Protein AF-A0A2G0YKD7-F1 (afdb_monomer)

Structure (mmCIF, N/CA/C/O backbone):
data_AF-A0A2G0YKD7-F1
#
_entry.id   AF-A0A2G0YKD7-F1
#
loop_
_atom_site.group_PDB
_atom_site.id
_atom_site.type_symbol
_atom_site.label_atom_id
_atom_site.label_alt_id
_atom_site.label_comp_id
_atom_site.label_asym_id
_atom_site.label_entity_id
_atom_site.label_seq_id
_atom_site.pdbx_PDB_ins_code
_atom_site.Cartn_x
_atom_site.Cartn_y
_atom_site.Cartn_z
_atom_site.occupancy
_atom_site.B_iso_or_equiv
_atom_site.auth_seq_id
_atom_site.auth_comp_id
_atom_site.auth_asym_id
_atom_site.auth_atom_id
_atom_site.pdbx_PDB_model_num
ATOM 1 N N . MET A 1 1 ? 24.379 0.744 5.175 1.00 59.12 1 MET A N 1
ATOM 2 C CA . MET A 1 1 ? 23.463 0.940 4.032 1.00 59.12 1 MET A CA 1
ATOM 3 C C . MET A 1 1 ? 22.254 1.692 4.568 1.00 59.12 1 MET A C 1
ATOM 5 O O . MET A 1 1 ? 21.784 1.315 5.634 1.00 59.12 1 MET A O 1
ATOM 9 N N . ASP A 1 2 ? 21.825 2.780 3.928 1.00 84.88 2 ASP A N 1
ATOM 10 C CA . ASP A 1 2 ? 20.628 3.532 4.352 1.00 84.88 2 ASP A CA 1
ATOM 11 C C . ASP A 1 2 ? 19.370 2.649 4.177 1.00 84.88 2 ASP A C 1
ATOM 13 O O . ASP A 1 2 ? 19.286 1.874 3.220 1.00 84.88 2 ASP A O 1
ATOM 17 N N . ALA A 1 3 ? 18.390 2.753 5.079 1.00 81.25 3 ALA A N 1
ATOM 18 C CA . ALA A 1 3 ? 17.128 2.014 5.016 1.00 81.25 3 ALA A CA 1
ATOM 19 C C . ALA A 1 3 ? 16.380 2.250 3.690 1.00 81.25 3 ALA A C 1
ATOM 21 O O . ALA A 1 3 ? 15.740 1.335 3.165 1.00 81.25 3 ALA A O 1
ATOM 22 N N . ARG A 1 4 ? 16.504 3.452 3.108 1.00 83.25 4 ARG A N 1
ATOM 23 C CA . ARG A 1 4 ? 15.968 3.753 1.768 1.00 83.25 4 ARG A CA 1
ATOM 24 C C . ARG A 1 4 ? 16.679 2.954 0.676 1.00 83.25 4 ARG A C 1
ATOM 26 O O . ARG A 1 4 ? 16.019 2.310 -0.131 1.00 83.25 4 ARG A O 1
ATOM 33 N N . GLN A 1 5 ? 18.011 2.910 0.706 1.00 86.25 5 GLN A N 1
ATOM 34 C CA . GLN A 1 5 ? 18.808 2.151 -0.265 1.00 86.25 5 GLN A CA 1
ATOM 35 C C . GLN A 1 5 ? 18.540 0.645 -0.185 1.00 86.25 5 GLN A C 1
ATOM 37 O O . GLN A 1 5 ? 18.471 -0.026 -1.215 1.00 86.25 5 GLN A O 1
ATOM 42 N N . GLN A 1 6 ? 18.377 0.103 1.026 1.00 88.69 6 GLN A N 1
ATOM 43 C CA . GLN A 1 6 ? 18.023 -1.303 1.213 1.00 88.69 6 GLN A CA 1
ATOM 44 C C . GLN A 1 6 ? 16.644 -1.604 0.620 1.00 88.69 6 GLN A C 1
ATOM 46 O O . GLN A 1 6 ? 16.487 -2.583 -0.107 1.00 88.69 6 GLN A O 1
ATOM 51 N N . ARG A 1 7 ? 15.658 -0.736 0.864 1.00 90.69 7 ARG A N 1
ATOM 52 C CA . ARG A 1 7 ? 14.311 -0.896 0.310 1.00 90.69 7 ARG A CA 1
ATOM 53 C C . ARG A 1 7 ? 14.295 -0.816 -1.214 1.00 90.69 7 ARG A C 1
ATOM 55 O O . ARG A 1 7 ? 13.651 -1.642 -1.857 1.00 90.69 7 ARG A O 1
ATOM 62 N N . ASP A 1 8 ? 15.051 0.109 -1.797 1.00 90.88 8 ASP A N 1
ATOM 63 C CA . ASP A 1 8 ? 15.207 0.199 -3.250 1.00 90.88 8 ASP A CA 1
ATOM 64 C C . ASP A 1 8 ? 15.839 -1.069 -3.837 1.00 90.88 8 ASP A C 1
ATOM 66 O O . ASP A 1 8 ? 15.422 -1.531 -4.903 1.00 90.88 8 ASP A O 1
ATOM 70 N N . ALA A 1 9 ? 16.815 -1.666 -3.145 1.00 91.94 9 ALA A N 1
ATOM 71 C CA . ALA A 1 9 ? 17.404 -2.942 -3.545 1.00 91.94 9 ALA A CA 1
ATOM 72 C C . ALA A 1 9 ? 16.377 -4.085 -3.494 1.00 91.94 9 ALA A C 1
ATOM 74 O O . ALA A 1 9 ? 16.248 -4.829 -4.467 1.00 91.94 9 ALA A O 1
ATOM 75 N N . VAL A 1 10 ? 15.576 -4.171 -2.427 1.00 93.19 10 VAL A N 1
ATOM 76 C CA . VAL A 1 10 ? 14.509 -5.178 -2.302 1.00 93.19 10 VAL A CA 1
ATOM 77 C C . VAL A 1 10 ? 13.464 -5.017 -3.406 1.00 93.19 10 VAL A C 1
ATOM 79 O O . VAL A 1 10 ? 13.096 -5.999 -4.048 1.00 93.19 10 VAL A O 1
ATOM 82 N N . TRP A 1 11 ? 13.051 -3.787 -3.724 1.00 94.25 11 TRP A N 1
ATOM 83 C CA . TRP A 1 11 ? 12.146 -3.525 -4.847 1.00 94.25 11 TRP A CA 1
ATOM 84 C C . TRP A 1 11 ? 12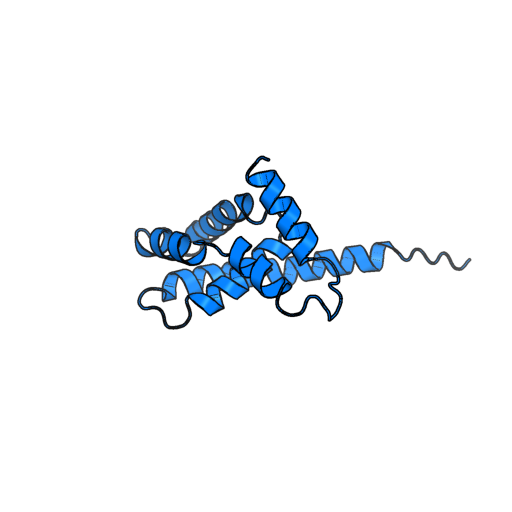.740 -3.859 -6.216 1.00 94.25 11 TRP A C 1
ATOM 86 O O . TRP A 1 11 ? 11.994 -4.184 -7.145 1.00 94.25 11 TRP A O 1
ATOM 96 N N . LYS A 1 12 ? 14.060 -3.737 -6.388 1.00 91.38 12 LYS A N 1
ATOM 97 C CA . LYS A 1 12 ? 14.740 -4.193 -7.607 1.00 91.38 12 LYS A CA 1
ATOM 98 C C . LYS A 1 12 ? 14.683 -5.714 -7.703 1.00 91.38 12 L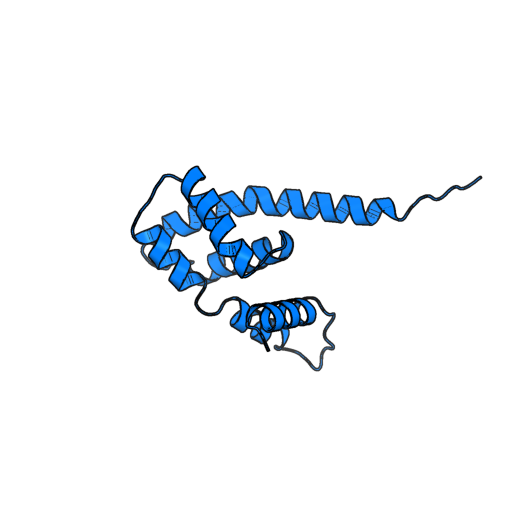YS A C 1
ATOM 100 O O . LYS A 1 12 ? 14.256 -6.212 -8.737 1.00 91.38 12 LYS A O 1
ATOM 105 N N . TRP A 1 13 ? 15.017 -6.434 -6.634 1.00 91.31 13 TRP A N 1
ATOM 106 C CA . TRP A 1 13 ? 14.971 -7.900 -6.615 1.00 91.31 13 TRP A CA 1
ATOM 107 C C . TRP A 1 13 ? 13.556 -8.456 -6.765 1.00 91.31 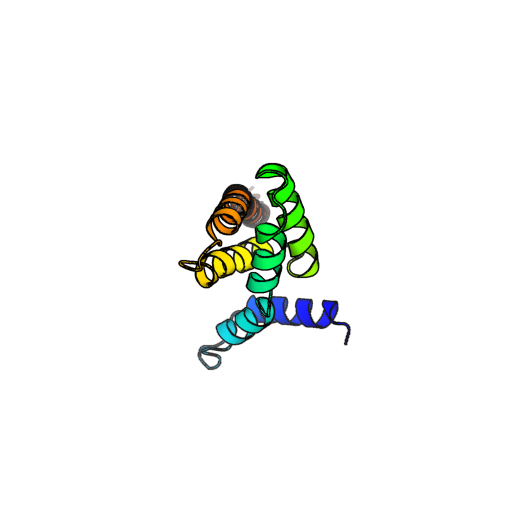13 TRP A C 1
ATOM 109 O O . TRP A 1 13 ? 13.357 -9.416 -7.498 1.00 91.31 13 TRP A O 1
ATOM 119 N N . TYR A 1 14 ? 12.558 -7.827 -6.142 1.00 90.62 14 TYR A N 1
ATOM 120 C CA . TYR A 1 14 ? 11.159 -8.246 -6.254 1.00 90.62 14 TYR A CA 1
ATOM 121 C C . TYR A 1 14 ? 10.653 -8.211 -7.707 1.00 90.62 14 TYR A C 1
ATOM 123 O O . TYR A 1 14 ? 9.871 -9.070 -8.115 1.00 90.62 14 TYR A O 1
ATOM 131 N N . ARG A 1 15 ? 11.119 -7.225 -8.488 1.00 86.00 15 ARG A N 1
ATOM 132 C CA . ARG A 1 15 ? 10.751 -7.031 -9.899 1.00 86.00 15 ARG A CA 1
ATOM 133 C C . ARG A 1 15 ? 11.566 -7.867 -10.882 1.00 86.00 15 ARG A C 1
ATOM 135 O O . ARG A 1 15 ? 11.198 -7.902 -12.050 1.00 86.00 15 ARG A O 1
ATOM 142 N N . GLN A 1 16 ? 12.670 -8.474 -10.453 1.00 85.62 16 GLN A N 1
ATOM 143 C CA . GLN A 1 16 ? 13.462 -9.323 -11.335 1.00 85.62 16 GLN A CA 1
ATOM 144 C C . GLN A 1 16 ? 12.689 -10.600 -11.675 1.00 85.62 16 GLN A C 1
ATOM 146 O O . GLN A 1 16 ? 11.939 -11.139 -10.850 1.00 85.62 16 GLN A O 1
ATOM 151 N N . ASP A 1 17 ? 12.905 -11.091 -12.894 1.00 78.12 17 ASP A N 1
ATOM 152 C CA . ASP A 1 17 ? 12.570 -12.468 -13.224 1.00 78.12 17 ASP A CA 1
ATOM 153 C C . ASP A 1 17 ? 13.507 -13.372 -12.431 1.00 78.12 17 ASP A C 1
ATOM 155 O O . ASP A 1 17 ? 14.728 -13.360 -12.598 1.00 78.12 17 ASP A O 1
ATOM 159 N N . LEU A 1 18 ? 12.915 -14.081 -11.475 1.00 72.94 18 LEU A N 1
ATOM 160 C CA . LEU A 1 18 ? 13.622 -15.006 -10.611 1.00 72.94 18 LEU A CA 1
ATOM 161 C C . LEU A 1 18 ? 13.583 -16.391 -11.267 1.00 72.94 18 LEU A C 1
ATOM 163 O O . LEU A 1 18 ? 12.520 -16.790 -11.747 1.00 72.94 18 LEU A O 1
ATOM 167 N N . PRO A 1 19 ? 14.706 -17.129 -11.288 1.00 77.00 19 PRO A N 1
ATOM 168 C CA . PRO A 1 19 ? 14.711 -18.509 -11.760 1.00 77.00 19 PRO A CA 1
ATOM 169 C C . PRO A 1 19 ? 13.830 -19.385 -10.859 1.00 77.00 19 PRO A C 1
ATOM 171 O O . PRO A 1 19 ? 13.645 -19.070 -9.683 1.00 77.00 19 PRO A O 1
ATOM 174 N N . GLU A 1 20 ? 13.345 -20.518 -11.373 1.00 70.88 20 GLU A N 1
ATOM 175 C CA . GLU A 1 20 ? 12.534 -21.475 -10.596 1.00 70.88 20 GLU A CA 1
ATOM 176 C C . GLU A 1 20 ? 13.244 -21.953 -9.321 1.00 70.88 20 GLU A C 1
ATOM 178 O O . GLU A 1 20 ? 12.611 -22.158 -8.293 1.00 70.88 20 GLU A O 1
ATOM 183 N N . SER A 1 21 ? 14.580 -22.013 -9.327 1.00 73.50 21 SER A N 1
ATOM 184 C CA . SER A 1 21 ? 15.396 -22.331 -8.145 1.00 73.50 21 SER A CA 1
ATOM 185 C C . SER A 1 21 ? 15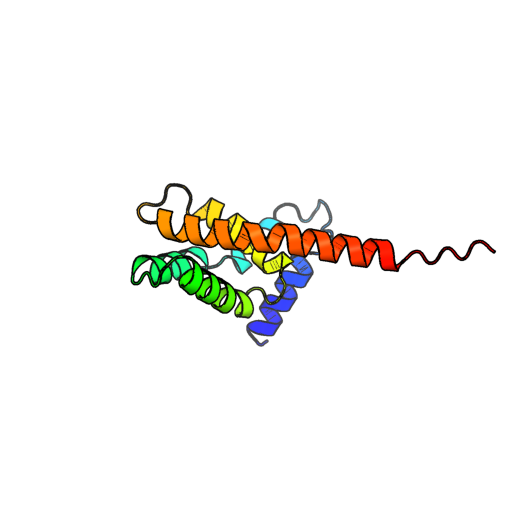.274 -21.319 -6.994 1.00 73.50 21 SER A C 1
ATOM 187 O O . SER A 1 21 ? 15.854 -21.526 -5.932 1.00 73.50 21 SER A O 1
ATOM 189 N N . ALA A 1 22 ? 14.597 -20.191 -7.214 1.00 75.38 22 ALA A N 1
ATOM 190 C CA . ALA A 1 22 ? 14.293 -19.167 -6.222 1.00 75.38 22 ALA A CA 1
ATOM 191 C C . ALA A 1 22 ? 12.792 -19.139 -5.869 1.00 75.38 22 ALA A C 1
ATOM 193 O O . ALA A 1 22 ? 12.255 -18.086 -5.507 1.00 75.38 22 ALA A O 1
ATOM 194 N N . GLU A 1 23 ? 12.114 -20.285 -5.979 1.00 74.50 23 GLU A N 1
ATOM 195 C CA . GLU A 1 23 ? 10.752 -20.482 -5.485 1.00 74.50 23 GLU A CA 1
ATOM 196 C C . GLU A 1 23 ? 10.623 -19.979 -4.033 1.00 74.50 23 GLU A C 1
ATOM 198 O O . GLU A 1 23 ? 11.522 -20.140 -3.210 1.00 74.50 23 GLU A O 1
ATOM 203 N N . GLY A 1 24 ? 9.543 -19.259 -3.725 1.00 83.19 24 GLY A N 1
ATOM 204 C CA . GLY A 1 24 ? 9.333 -18.639 -2.409 1.00 83.19 24 GLY A CA 1
ATOM 205 C C . GLY A 1 24 ? 10.067 -17.310 -2.167 1.00 83.19 24 GLY A C 1
ATOM 206 O O . GLY A 1 24 ? 9.539 -16.458 -1.449 1.00 83.19 24 GLY A O 1
ATOM 207 N N . ARG A 1 25 ? 11.192 -17.030 -2.843 1.00 88.88 25 ARG A N 1
ATOM 208 C CA . ARG A 1 25 ? 11.986 -15.798 -2.632 1.00 88.88 25 ARG A CA 1
ATOM 209 C C . ARG A 1 25 ? 11.193 -14.516 -2.886 1.00 88.88 25 ARG A C 1
ATOM 211 O O . ARG A 1 25 ? 11.361 -13.523 -2.183 1.00 88.88 25 ARG A O 1
ATOM 218 N N . ARG A 1 26 ? 10.300 -14.515 -3.882 1.00 89.06 26 ARG A N 1
ATOM 219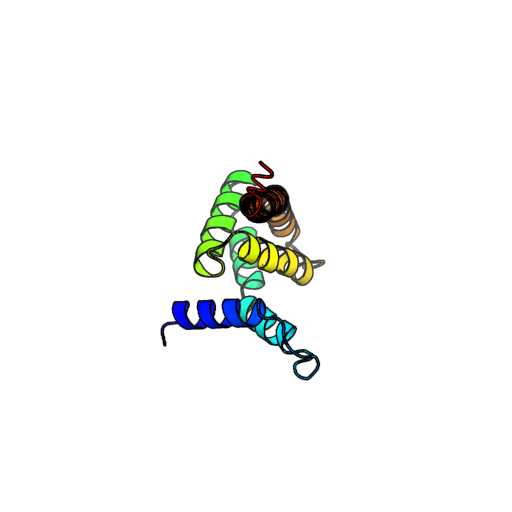 C CA . ARG A 1 26 ? 9.421 -13.361 -4.148 1.00 89.06 26 ARG A CA 1
ATOM 220 C C . ARG A 1 26 ? 8.477 -13.083 -2.972 1.00 89.06 26 ARG A C 1
ATOM 222 O O . ARG A 1 26 ? 8.230 -11.918 -2.671 1.00 89.06 26 ARG A O 1
ATOM 229 N N . GLY A 1 27 ? 7.990 -14.134 -2.312 1.00 91.19 27 GLY A N 1
ATOM 230 C CA . GLY A 1 27 ? 7.167 -14.031 -1.107 1.00 91.19 27 GLY A CA 1
ATOM 231 C C . GLY A 1 27 ? 7.954 -13.477 0.078 1.00 91.19 27 GLY A C 1
ATOM 232 O O . GLY A 1 27 ? 7.477 -12.572 0.748 1.00 91.19 27 GLY A O 1
ATOM 233 N N . GLU A 1 28 ? 9.194 -13.922 0.285 1.00 93.44 28 GLU A N 1
ATOM 234 C CA . GLU A 1 28 ? 10.067 -13.389 1.344 1.00 93.44 28 GLU A CA 1
ATOM 235 C C . GLU A 1 28 ? 10.360 -11.894 1.166 1.00 93.44 28 GLU A C 1
ATOM 237 O O . GLU A 1 28 ? 10.259 -11.115 2.115 1.00 93.44 28 GLU A O 1
ATOM 242 N N . LEU A 1 29 ? 10.678 -11.476 -0.065 1.00 94.31 29 LEU A N 1
ATOM 243 C CA . LEU A 1 29 ? 10.899 -10.065 -0.391 1.00 94.31 29 LEU A CA 1
ATOM 244 C C . LEU A 1 29 ? 9.629 -9.241 -0.161 1.00 94.31 29 LEU A C 1
ATOM 246 O O . LEU A 1 29 ? 9.707 -8.130 0.358 1.00 94.31 29 LEU A O 1
ATOM 250 N N . LEU A 1 30 ? 8.463 -9.786 -0.519 1.00 93.44 30 LEU A N 1
ATOM 251 C CA . LEU A 1 30 ? 7.178 -9.137 -0.280 1.00 93.44 30 LEU A CA 1
ATOM 252 C C . LEU A 1 30 ? 6.870 -9.014 1.214 1.00 93.44 30 LEU A C 1
ATOM 254 O O . LEU A 1 30 ? 6.506 -7.931 1.656 1.00 93.44 30 LEU A O 1
ATOM 258 N N . ASN A 1 31 ? 7.089 -10.070 1.997 1.00 94.56 31 ASN A N 1
ATOM 259 C CA . ASN A 1 31 ? 6.913 -10.052 3.450 1.00 94.56 31 ASN A CA 1
ATOM 260 C C . ASN A 1 31 ? 7.815 -9.000 4.104 1.00 94.56 31 ASN A C 1
ATOM 262 O O . ASN A 1 31 ? 7.373 -8.257 4.979 1.00 94.56 31 ASN A O 1
ATOM 266 N N . TRP A 1 32 ? 9.063 -8.883 3.642 1.00 95.12 32 TRP A N 1
ATOM 267 C CA . TRP A 1 32 ? 9.975 -7.840 4.106 1.00 95.12 32 TRP A CA 1
ATOM 268 C C . TRP A 1 32 ? 9.460 -6.434 3.761 1.00 95.12 32 TRP A C 1
ATOM 270 O O . TRP A 1 32 ? 9.488 -5.538 4.602 1.00 95.12 32 TRP A O 1
ATOM 280 N N . LEU A 1 33 ? 8.942 -6.235 2.543 1.00 94.88 33 LEU A N 1
ATOM 281 C CA . LEU A 1 33 ? 8.348 -4.960 2.120 1.00 94.88 33 LEU A CA 1
ATOM 282 C C . LEU A 1 33 ? 7.068 -4.614 2.895 1.00 94.88 33 LEU A C 1
ATOM 284 O O . LEU A 1 33 ? 6.804 -3.437 3.134 1.00 94.88 33 LEU A O 1
ATOM 288 N N . MET A 1 34 ? 6.295 -5.624 3.289 1.00 95.00 34 MET A N 1
ATOM 289 C CA . MET A 1 34 ? 5.054 -5.493 4.055 1.00 95.00 34 MET A CA 1
ATOM 290 C C . MET A 1 34 ? 5.283 -5.332 5.561 1.00 95.00 34 MET A C 1
ATOM 292 O O . MET A 1 34 ? 4.338 -5.026 6.286 1.00 95.00 34 MET A O 1
ATOM 296 N N . GLN A 1 35 ? 6.516 -5.494 6.054 1.00 94.12 35 GLN A N 1
ATOM 297 C CA . GLN A 1 35 ? 6.796 -5.598 7.485 1.00 94.12 35 GLN A CA 1
ATOM 298 C C . GLN A 1 35 ? 6.231 -4.412 8.2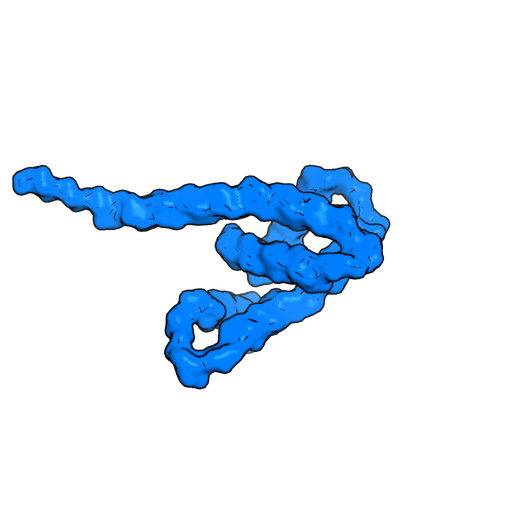99 1.00 94.12 35 GLN A C 1
ATOM 300 O O . GLN A 1 35 ? 6.686 -3.258 8.228 1.00 94.12 35 GLN A O 1
ATOM 305 N N . GLY A 1 36 ? 5.210 -4.722 9.105 1.00 92.69 36 GLY A N 1
ATOM 306 C CA . GLY A 1 36 ? 4.486 -3.782 9.963 1.00 92.69 36 GLY A CA 1
ATOM 307 C C . GLY A 1 36 ? 3.681 -2.714 9.215 1.00 92.69 36 GLY A C 1
ATOM 308 O O . GLY A 1 36 ? 3.238 -1.754 9.841 1.00 92.69 36 GLY A O 1
ATOM 309 N N . LE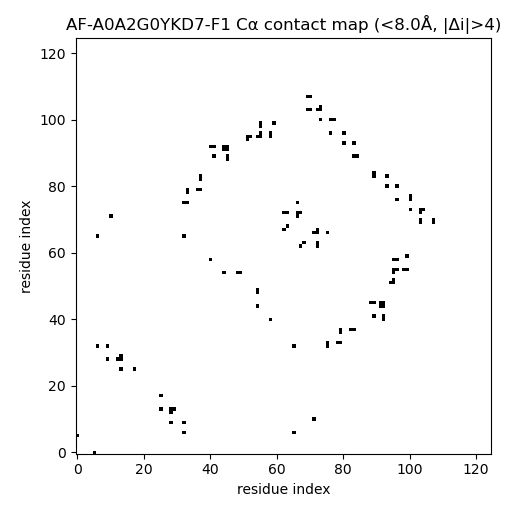U A 1 37 ? 3.522 -2.811 7.891 1.00 95.12 37 LEU A N 1
ATOM 310 C CA . LEU A 1 37 ? 2.741 -1.849 7.114 1.00 95.12 37 LEU A CA 1
ATOM 311 C C . LEU A 1 37 ? 1.268 -1.905 7.516 1.00 95.12 37 LEU A C 1
ATOM 313 O O . LEU A 1 37 ? 0.711 -0.877 7.892 1.00 95.12 37 LEU A O 1
ATOM 317 N N . SER A 1 38 ? 0.662 -3.091 7.474 1.00 94.81 38 SER A N 1
ATOM 318 C CA . SER A 1 38 ? -0.759 -3.276 7.785 1.00 94.81 38 SER A CA 1
ATOM 319 C C . SER A 1 38 ? -1.096 -2.829 9.205 1.00 94.81 38 SER A C 1
ATOM 321 O O . SER A 1 38 ? -2.043 -2.067 9.382 1.00 94.81 38 SER A O 1
ATOM 323 N N . ASP A 1 39 ? -0.261 -3.167 10.191 1.00 94.69 39 ASP A N 1
ATOM 324 C CA . ASP A 1 39 ? -0.438 -2.722 11.579 1.00 94.69 39 ASP A CA 1
ATOM 325 C C . ASP A 1 39 ? -0.381 -1.196 11.711 1.00 94.69 39 ASP A C 1
ATOM 327 O O . ASP A 1 39 ? -1.256 -0.586 12.327 1.00 94.69 39 ASP A O 1
ATOM 331 N N . ARG A 1 40 ? 0.615 -0.546 11.088 1.00 94.50 40 ARG A N 1
ATOM 332 C CA . ARG A 1 40 ? 0.726 0.924 11.102 1.00 94.50 40 ARG A CA 1
ATOM 333 C C . ARG A 1 40 ? -0.502 1.586 10.482 1.00 94.50 40 ARG A C 1
ATOM 335 O O . ARG A 1 40 ? -0.965 2.607 10.992 1.00 94.50 40 ARG A O 1
ATOM 342 N N . LEU A 1 41 ? -1.025 1.021 9.395 1.00 94.94 41 LEU A N 1
ATOM 343 C CA . LEU A 1 41 ? -2.221 1.529 8.729 1.00 94.94 41 LEU A CA 1
ATOM 344 C C . LEU A 1 41 ? -3.478 1.316 9.583 1.00 94.94 41 LEU A C 1
ATOM 346 O O . LEU A 1 41 ? -4.272 2.246 9.720 1.00 94.94 41 LEU A O 1
ATOM 350 N N . LEU A 1 42 ? -3.637 0.144 10.202 1.00 93.88 42 LEU A N 1
ATOM 351 C CA . LEU A 1 42 ? -4.748 -0.148 11.112 1.00 93.88 42 LEU A CA 1
ATOM 352 C C . LEU A 1 42 ? -4.755 0.807 12.307 1.00 93.88 42 LEU A C 1
ATOM 354 O O . LEU A 1 42 ? -5.791 1.390 12.614 1.00 93.88 42 LEU A O 1
ATOM 358 N N . VAL A 1 43 ? -3.597 1.042 12.930 1.00 93.25 43 VAL A N 1
ATOM 359 C CA . VAL A 1 43 ? -3.474 2.003 14.036 1.00 93.25 43 VAL A CA 1
ATOM 360 C C . VAL A 1 43 ? -3.828 3.415 13.566 1.00 93.25 43 VAL A C 1
ATOM 362 O O . VAL A 1 43 ? -4.669 4.075 14.176 1.00 93.25 43 VAL A O 1
ATOM 365 N N . ARG A 1 44 ? -3.239 3.880 12.455 1.00 92.81 44 ARG A N 1
ATOM 366 C CA . ARG A 1 44 ? -3.446 5.251 11.966 1.00 92.81 44 ARG A CA 1
ATOM 367 C C . ARG A 1 44 ? -4.901 5.532 11.593 1.00 92.81 44 ARG A C 1
ATOM 369 O O . ARG A 1 44 ? -5.404 6.606 11.926 1.00 92.81 44 ARG A O 1
ATOM 376 N N . PHE A 1 45 ? -5.550 4.616 10.879 1.00 92.44 45 PHE A N 1
ATOM 377 C CA . PHE A 1 45 ? -6.904 4.820 10.353 1.00 92.44 45 PHE A CA 1
ATOM 378 C C . PHE A 1 45 ? -8.007 4.280 11.273 1.00 92.44 45 PHE A C 1
ATOM 380 O O . PHE A 1 45 ? -9.178 4.589 11.056 1.00 92.44 45 PHE A O 1
ATOM 387 N N . GLY A 1 46 ? -7.648 3.538 12.324 1.00 85.69 46 GLY A N 1
ATOM 388 C CA . GLY A 1 46 ? -8.552 3.164 13.411 1.00 85.69 46 GLY A CA 1
ATOM 389 C C . GLY A 1 46 ? -8.732 4.260 14.469 1.00 85.69 46 GLY A C 1
ATOM 390 O O . GLY A 1 46 ? -9.795 4.348 15.071 1.00 85.69 46 GLY A O 1
ATOM 391 N N . GLN A 1 47 ? -7.726 5.118 14.689 1.00 80.75 47 GLN A N 1
ATOM 392 C CA . GLN A 1 47 ? -7.757 6.138 15.752 1.00 80.75 47 GLN A CA 1
ATOM 393 C C . GLN A 1 47 ? -8.449 7.448 15.361 1.00 80.75 47 GLN A C 1
ATOM 395 O O . GLN A 1 47 ? -9.112 8.063 16.194 1.00 80.75 47 GLN A O 1
ATOM 400 N N . GLN A 1 48 ? -8.276 7.911 14.121 1.00 79.25 48 GLN A N 1
ATOM 401 C CA . GLN A 1 48 ? -8.814 9.198 13.683 1.00 79.25 48 GLN A CA 1
ATOM 402 C C . GLN A 1 48 ? -9.190 9.153 12.205 1.00 79.25 48 GLN A C 1
ATOM 404 O O . GLN A 1 48 ? -8.329 8.974 11.340 1.00 79.25 48 GLN A O 1
ATOM 409 N N . GLN A 1 49 ? -10.479 9.359 11.943 1.00 88.50 49 GLN A N 1
ATOM 410 C CA . GLN A 1 49 ? -11.061 9.403 10.608 1.00 88.50 49 GLN A CA 1
ATOM 411 C C . GLN A 1 49 ? -11.310 10.864 10.231 1.00 88.50 49 GLN A C 1
ATOM 413 O O . GLN A 1 49 ? -12.072 11.565 10.896 1.00 88.50 49 GLN A O 1
ATOM 418 N N . LEU A 1 50 ? -10.645 11.328 9.178 1.00 87.00 50 LEU A N 1
ATOM 419 C CA . LEU A 1 50 ? -10.781 12.686 8.638 1.00 87.00 50 LEU A CA 1
ATOM 420 C C . LEU A 1 50 ? -11.752 12.730 7.444 1.00 87.00 50 LEU A C 1
ATOM 422 O O . LEU A 1 50 ? -12.031 13.790 6.885 1.00 87.00 50 LEU A O 1
ATOM 426 N N . GLY A 1 51 ? -12.285 11.567 7.063 1.00 91.69 51 GLY A N 1
ATOM 427 C CA . GLY A 1 51 ? -13.130 11.362 5.895 1.00 91.69 51 GLY A CA 1
ATOM 428 C C . GLY A 1 51 ? -12.351 10.719 4.750 1.00 91.69 51 GLY A C 1
ATOM 429 O O . GLY A 1 51 ? -11.149 10.935 4.590 1.00 91.69 51 GLY A O 1
ATOM 430 N N . LEU A 1 52 ? -13.057 9.937 3.928 1.00 92.25 52 LEU A N 1
ATOM 431 C CA . LEU A 1 52 ? -12.446 9.019 2.960 1.00 92.25 52 LEU A CA 1
ATOM 432 C C . LEU A 1 52 ? -11.412 9.671 2.035 1.00 92.25 52 LEU A C 1
ATOM 434 O O . LEU A 1 52 ? -10.374 9.073 1.780 1.00 92.25 52 LEU A O 1
ATOM 438 N N . GLU A 1 53 ? -11.668 10.879 1.529 1.00 94.75 53 GLU A N 1
ATOM 439 C CA . GLU A 1 53 ? -10.752 11.528 0.585 1.00 94.75 53 GLU A CA 1
ATOM 440 C C . GLU A 1 53 ? -9.493 12.083 1.266 1.00 94.75 53 GLU A C 1
ATOM 442 O O . GLU A 1 53 ? -8.388 11.930 0.745 1.00 94.75 53 GLU A O 1
ATOM 447 N N . GLN A 1 54 ? -9.635 12.678 2.452 1.00 95.19 54 GLN A N 1
ATOM 448 C CA . GLN A 1 54 ? -8.496 13.196 3.218 1.00 95.19 54 GLN A CA 1
ATOM 449 C C . GLN A 1 54 ? -7.617 12.047 3.717 1.00 95.19 54 GLN A C 1
ATOM 451 O O . GLN A 1 54 ? -6.394 12.086 3.578 1.00 95.19 54 GLN A O 1
ATOM 456 N N . ASP A 1 55 ? -8.243 10.983 4.218 1.00 96.50 55 ASP A N 1
ATOM 457 C CA . ASP A 1 55 ? -7.535 9.792 4.674 1.00 96.50 55 ASP A CA 1
ATOM 458 C C . ASP A 1 55 ? -6.902 9.010 3.513 1.00 96.50 55 ASP A C 1
ATOM 460 O O . ASP A 1 55 ? -5.822 8.446 3.680 1.00 96.50 55 ASP A O 1
ATOM 464 N N . ARG A 1 56 ? -7.489 9.035 2.308 1.00 96.12 56 ARG A N 1
ATOM 465 C CA . ARG A 1 56 ? -6.858 8.492 1.091 1.00 96.12 56 ARG A CA 1
ATOM 466 C C . ARG A 1 56 ? -5.579 9.241 0.732 1.00 96.12 56 ARG A C 1
ATOM 468 O O . ARG A 1 56 ? -4.572 8.612 0.408 1.00 96.12 56 ARG A O 1
ATOM 475 N N . LEU A 1 57 ? -5.593 10.572 0.793 1.00 95.25 57 LEU A N 1
ATOM 476 C CA . LEU A 1 57 ? -4.390 11.375 0.556 1.00 95.25 57 LEU A CA 1
ATOM 477 C C . LEU A 1 57 ? -3.314 11.085 1.611 1.00 95.25 57 LEU A C 1
ATOM 479 O O . LEU A 1 57 ? -2.159 10.861 1.250 1.00 95.25 57 LEU A O 1
ATOM 483 N N . ALA A 1 58 ? -3.705 10.977 2.885 1.00 94.94 58 ALA A N 1
ATOM 484 C CA . ALA A 1 58 ? -2.795 10.586 3.959 1.00 94.94 58 ALA A CA 1
ATOM 485 C C . ALA A 1 58 ? -2.212 9.176 3.745 1.00 94.94 58 ALA A C 1
ATOM 487 O O . ALA A 1 58 ? -1.008 8.981 3.905 1.00 94.94 58 ALA A O 1
ATOM 488 N N . LEU A 1 59 ? -3.034 8.206 3.320 1.00 96.19 59 LEU A N 1
ATOM 489 C CA . LEU A 1 59 ? -2.590 6.853 2.969 1.00 96.19 59 LEU A CA 1
ATOM 490 C C . LEU A 1 59 ? -1.526 6.906 1.870 1.00 96.19 59 LEU A C 1
ATOM 492 O O . LEU A 1 59 ? -0.460 6.305 2.007 1.00 96.19 59 LEU A O 1
ATOM 496 N N . LYS A 1 60 ? -1.797 7.650 0.793 1.00 95.06 60 LYS A N 1
ATOM 497 C CA . LYS A 1 60 ? -0.861 7.817 -0.320 1.00 95.06 60 LYS A CA 1
ATOM 498 C C . LYS A 1 60 ? 0.471 8.405 0.144 1.00 95.06 60 LYS A C 1
ATOM 500 O O . LYS A 1 60 ? 1.524 7.924 -0.272 1.00 95.06 60 LYS A O 1
ATOM 505 N N . ASP A 1 61 ? 0.445 9.419 1.002 1.00 94.06 61 ASP A N 1
ATOM 506 C CA . ASP A 1 61 ? 1.666 10.044 1.514 1.00 94.06 61 ASP A CA 1
ATOM 507 C C . ASP A 1 61 ? 2.473 9.100 2.412 1.00 94.06 61 ASP A C 1
ATOM 509 O O . ASP A 1 61 ? 3.687 8.996 2.239 1.00 94.06 61 ASP A O 1
ATOM 513 N N . MET A 1 62 ? 1.813 8.319 3.273 1.00 94.00 62 MET A N 1
ATOM 514 C CA . MET A 1 62 ? 2.473 7.283 4.082 1.00 94.00 62 MET A CA 1
ATOM 515 C C . MET A 1 62 ? 3.121 6.185 3.229 1.00 94.00 62 MET A C 1
ATOM 517 O O . MET A 1 62 ? 4.158 5.629 3.601 1.00 94.00 62 MET A O 1
ATOM 521 N N . LEU A 1 63 ? 2.527 5.858 2.077 1.00 94.25 63 LEU A N 1
ATOM 522 C CA . LEU A 1 63 ? 3.081 4.858 1.167 1.00 94.25 63 LEU A CA 1
ATOM 523 C C . LEU A 1 63 ? 4.316 5.357 0.423 1.00 94.25 63 LEU A C 1
ATOM 525 O O . LEU A 1 63 ? 5.192 4.542 0.157 1.00 94.25 63 LEU A O 1
ATOM 529 N N . LYS A 1 64 ? 4.436 6.654 0.104 1.00 90.81 64 LYS A N 1
ATOM 530 C CA . LYS A 1 64 ? 5.550 7.188 -0.711 1.00 90.81 64 LYS A CA 1
ATOM 531 C C . LYS A 1 64 ? 6.933 6.864 -0.145 1.00 90.81 64 LYS A C 1
ATOM 533 O O . LYS A 1 64 ? 7.865 6.650 -0.916 1.00 90.81 64 LYS A O 1
ATOM 538 N N . GLU A 1 65 ? 7.073 6.796 1.176 1.00 85.00 65 GLU A N 1
ATOM 539 C CA . GLU A 1 65 ? 8.348 6.462 1.826 1.00 85.00 65 GLU A CA 1
ATOM 540 C C . GLU A 1 65 ? 8.764 4.994 1.631 1.00 85.00 65 GLU A C 1
ATOM 542 O O . GLU A 1 65 ? 9.956 4.666 1.618 1.00 85.00 65 GLU A O 1
ATOM 547 N N . GLN A 1 66 ? 7.785 4.096 1.495 1.00 88.88 66 GLN A N 1
ATOM 548 C CA . GLN A 1 66 ? 8.001 2.656 1.325 1.00 88.88 66 GLN A CA 1
ATOM 549 C C . GLN A 1 66 ? 7.896 2.215 -0.143 1.00 88.88 66 GLN A C 1
ATOM 551 O O . GLN A 1 66 ? 8.562 1.274 -0.568 1.00 88.88 66 GLN A O 1
ATOM 556 N N . ALA A 1 67 ? 7.085 2.908 -0.926 1.00 92.62 67 ALA A N 1
ATOM 557 C CA . ALA A 1 67 ? 6.753 2.624 -2.309 1.00 92.62 67 ALA A CA 1
ATOM 558 C C . ALA A 1 67 ? 6.645 3.953 -3.079 1.00 92.62 67 ALA A C 1
ATOM 560 O O . ALA A 1 67 ? 5.549 4.495 -3.247 1.00 92.62 67 ALA A O 1
ATOM 561 N N . PRO A 1 68 ? 7.770 4.518 -3.547 1.00 89.62 68 PRO A N 1
ATOM 562 C CA . PRO A 1 68 ? 7.760 5.782 -4.282 1.00 89.62 68 PRO A CA 1
ATOM 563 C C . PRO A 1 68 ? 7.007 5.712 -5.621 1.00 89.62 68 PRO A C 1
ATOM 565 O O . PRO A 1 68 ? 6.531 6.740 -6.100 1.00 89.62 68 PRO A O 1
ATOM 568 N N . PHE A 1 69 ? 6.862 4.526 -6.225 1.00 92.12 69 PHE A N 1
ATOM 569 C CA . PHE A 1 69 ? 6.231 4.366 -7.541 1.00 92.12 69 PHE A CA 1
ATOM 570 C C . PHE A 1 69 ? 4.825 3.760 -7.473 1.00 92.12 69 PHE A C 1
ATOM 572 O O . PHE A 1 69 ? 4.557 2.863 -6.676 1.00 92.12 69 PHE A O 1
ATOM 579 N N . GLY A 1 70 ? 3.945 4.171 -8.394 1.00 93.31 70 GLY A N 1
ATOM 580 C CA . GLY A 1 70 ? 2.540 3.743 -8.425 1.00 93.31 70 GLY A CA 1
ATOM 581 C C . GLY A 1 70 ? 2.345 2.223 -8.454 1.00 93.31 70 GLY A C 1
ATOM 582 O O . GLY A 1 70 ? 1.482 1.704 -7.749 1.00 93.31 70 GLY A O 1
ATOM 583 N N . LYS A 1 71 ? 3.183 1.477 -9.189 1.00 93.62 71 LYS A N 1
ATOM 584 C CA . LYS A 1 71 ? 3.090 0.005 -9.225 1.00 93.62 71 LYS A CA 1
ATOM 585 C C . LYS A 1 71 ? 3.496 -0.656 -7.905 1.00 93.62 71 LYS A C 1
ATOM 587 O O . LYS A 1 71 ? 2.934 -1.683 -7.530 1.00 93.62 71 LYS A O 1
ATOM 592 N N . GLN A 1 72 ? 4.458 -0.071 -7.195 1.00 95.69 72 GLN A N 1
ATOM 593 C CA . GLN A 1 72 ? 4.843 -0.533 -5.861 1.00 95.69 72 GLN A CA 1
ATOM 594 C C . GLN A 1 72 ? 3.711 -0.270 -4.864 1.00 95.69 72 GLN A C 1
ATOM 596 O O . GLN A 1 72 ? 3.362 -1.162 -4.100 1.00 95.69 72 GLN A O 1
ATOM 601 N N . GLN A 1 73 ? 3.092 0.915 -4.926 1.00 97.06 73 GLN A N 1
ATOM 602 C CA . GLN A 1 73 ? 1.954 1.275 -4.072 1.00 97.06 73 GLN A CA 1
ATOM 603 C C . GLN A 1 73 ? 0.774 0.332 -4.306 1.00 97.06 73 GLN A C 1
ATOM 605 O O . GLN A 1 73 ? 0.245 -0.221 -3.349 1.00 97.06 73 GLN A O 1
ATOM 610 N N . GLU A 1 74 ? 0.424 0.072 -5.569 1.00 97.25 74 GLU A N 1
ATOM 611 C CA . GLU A 1 74 ? -0.600 -0.913 -5.938 1.00 97.25 74 GLU A CA 1
ATOM 612 C C . GLU A 1 74 ? -0.287 -2.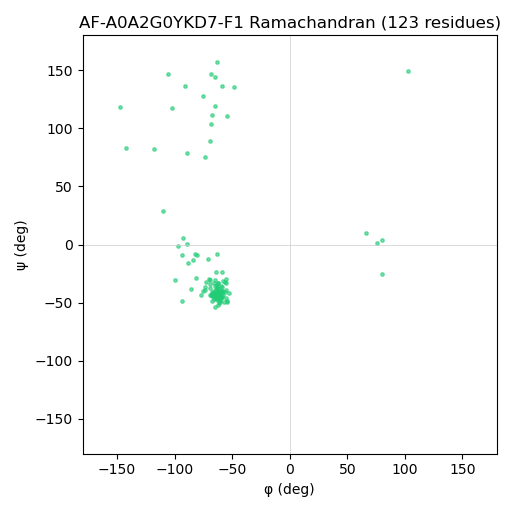296 -5.349 1.00 97.25 74 GLU A C 1
ATOM 614 O O . GLU A 1 74 ? -1.154 -2.918 -4.743 1.00 97.25 74 GLU A O 1
ATOM 619 N N . THR A 1 75 ? 0.966 -2.751 -5.468 1.00 96.75 75 THR A N 1
ATOM 620 C CA . THR A 1 75 ? 1.401 -4.057 -4.949 1.00 96.75 75 THR A CA 1
ATOM 621 C C . THR A 1 75 ? 1.216 -4.146 -3.435 1.00 96.75 75 THR A C 1
ATOM 623 O O . THR A 1 75 ? 0.615 -5.103 -2.952 1.00 96.75 75 THR A O 1
ATOM 626 N N . LEU A 1 76 ? 1.689 -3.151 -2.679 1.00 97.44 76 LEU A N 1
ATOM 627 C CA . LEU A 1 76 ? 1.527 -3.137 -1.224 1.00 97.44 76 LEU A CA 1
ATOM 628 C C . LEU A 1 76 ? 0.049 -3.082 -0.832 1.00 97.44 76 LEU A C 1
ATOM 630 O O . LEU A 1 76 ? -0.389 -3.857 0.008 1.00 97.44 76 LEU A O 1
ATOM 634 N N . LEU A 1 77 ? -0.743 -2.223 -1.474 1.00 98.00 77 LEU A N 1
ATOM 635 C CA . LEU A 1 77 ? -2.155 -2.044 -1.139 1.00 98.00 77 LEU A CA 1
ATOM 636 C C . LEU A 1 77 ? -3.017 -3.284 -1.409 1.00 98.00 77 LEU A C 1
ATOM 638 O O . LEU A 1 77 ? -3.921 -3.578 -0.626 1.00 98.00 77 LEU A O 1
ATOM 642 N N . LEU A 1 78 ? -2.730 -4.042 -2.470 1.00 97.94 78 LEU A N 1
ATOM 643 C CA . LEU A 1 78 ? -3.385 -5.332 -2.713 1.00 97.94 78 LEU A CA 1
ATOM 644 C C . LEU A 1 78 ? -3.073 -6.351 -1.603 1.00 97.94 78 LEU A C 1
ATOM 646 O O . LEU A 1 78 ? -3.954 -7.112 -1.195 1.00 97.94 78 LEU A O 1
ATOM 650 N N . ASN A 1 79 ? -1.844 -6.339 -1.082 1.00 97.38 79 ASN A N 1
ATOM 651 C CA . ASN A 1 79 ? -1.448 -7.206 0.028 1.00 97.38 79 ASN A CA 1
ATOM 652 C C . ASN A 1 79 ? -2.042 -6.739 1.359 1.00 97.38 79 ASN A C 1
ATOM 654 O O . ASN A 1 79 ? -2.559 -7.572 2.094 1.00 97.38 79 ASN A O 1
ATOM 658 N N . VAL A 1 80 ? -2.107 -5.427 1.615 1.00 97.25 80 VAL A N 1
ATOM 659 C CA . VAL A 1 80 ? -2.819 -4.871 2.779 1.00 97.25 80 VAL A CA 1
ATOM 660 C C . VAL A 1 80 ? -4.266 -5.359 2.795 1.00 97.25 80 VAL A C 1
ATOM 662 O O . VAL A 1 80 ? -4.709 -5.888 3.808 1.00 97.25 80 VAL A O 1
ATOM 665 N N . LEU A 1 81 ? -4.999 -5.265 1.674 1.00 97.06 81 LEU A N 1
ATOM 666 C CA . LEU A 1 81 ? -6.376 -5.780 1.604 1.00 97.06 81 LEU A CA 1
ATOM 667 C C . LEU A 1 81 ? -6.485 -7.270 1.926 1.00 97.06 81 LEU A C 1
ATOM 669 O O . LEU A 1 81 ? -7.523 -7.696 2.427 1.00 97.06 81 LEU A O 1
ATOM 673 N N . SER A 1 82 ? -5.454 -8.049 1.605 1.00 95.88 82 SER A N 1
ATOM 674 C CA . SER A 1 82 ? -5.421 -9.484 1.877 1.00 95.88 82 SER A CA 1
ATOM 675 C C . SER A 1 82 ? -5.134 -9.763 3.354 1.00 95.88 82 SER A C 1
ATOM 677 O O . SER A 1 82 ? -5.834 -10.575 3.952 1.00 95.88 82 SER A O 1
ATOM 679 N N . GLU A 1 83 ? -4.174 -9.054 3.954 1.00 95.56 83 GLU A N 1
ATOM 680 C CA . GLU A 1 83 ? -3.781 -9.202 5.364 1.00 95.56 83 GLU A CA 1
ATOM 681 C C . GLU A 1 83 ? -4.855 -8.712 6.340 1.00 95.56 83 GLU A C 1
ATOM 683 O O . GLU A 1 83 ? -5.068 -9.332 7.378 1.00 95.56 83 GLU A O 1
ATOM 688 N N . VAL A 1 84 ? -5.566 -7.626 6.013 1.00 94.56 84 VAL A N 1
ATOM 689 C CA . VAL A 1 84 ? -6.587 -7.062 6.914 1.00 94.56 84 VAL A CA 1
ATOM 690 C C . VAL A 1 84 ? -7.982 -7.654 6.702 1.00 94.56 84 VAL A C 1
ATOM 692 O O . VAL A 1 84 ? -8.937 -7.266 7.374 1.00 94.56 84 VAL A O 1
ATOM 695 N N . LYS A 1 85 ? -8.141 -8.594 5.764 1.00 92.50 85 LYS A N 1
ATOM 696 C CA . LYS A 1 85 ? -9.440 -9.198 5.463 1.00 92.50 85 LYS A CA 1
ATOM 697 C C . LYS A 1 85 ? -9.951 -9.991 6.667 1.00 92.50 85 LYS A C 1
ATOM 699 O O . LYS A 1 85 ? -9.351 -10.980 7.067 1.00 92.50 85 LYS A O 1
ATOM 704 N N . GLY A 1 86 ? -11.108 -9.592 7.193 1.00 89.06 86 GLY A N 1
ATOM 705 C CA . GLY A 1 86 ? -11.725 -10.249 8.350 1.00 89.06 86 GLY A CA 1
ATOM 706 C C . GLY A 1 86 ? -11.135 -9.832 9.700 1.00 89.06 86 GLY A C 1
ATOM 707 O O . GLY A 1 86 ? -11.556 -10.364 10.721 1.00 89.06 86 GLY A O 1
ATOM 708 N N . VAL A 1 87 ? -10.203 -8.872 9.721 1.00 92.50 87 VAL A N 1
ATOM 709 C CA . VAL A 1 87 ? -9.738 -8.238 10.959 1.00 92.50 87 VAL A CA 1
ATOM 710 C C . VAL A 1 87 ? -10.811 -7.264 11.446 1.00 92.50 87 VAL A C 1
ATOM 712 O O . VAL A 1 87 ? -11.269 -6.407 10.684 1.00 92.50 87 VAL A O 1
ATOM 715 N N . GLU A 1 88 ? -11.222 -7.388 12.706 1.00 88.50 88 GLU A N 1
ATOM 716 C CA . GLU A 1 88 ? -12.218 -6.504 13.319 1.00 88.50 88 GLU A CA 1
ATOM 717 C C . GLU A 1 88 ? -11.755 -5.036 13.280 1.00 88.50 88 GLU A C 1
ATOM 719 O O . GLU A 1 88 ? -10.585 -4.729 13.506 1.00 88.50 88 GLU A O 1
ATOM 724 N N . GLY A 1 89 ? -12.660 -4.116 12.930 1.00 85.75 89 GLY A N 1
ATOM 725 C CA . GLY A 1 89 ? -12.347 -2.686 12.817 1.00 85.75 89 GLY A CA 1
ATOM 726 C C . GLY A 1 89 ? -11.558 -2.281 11.562 1.00 85.75 89 GLY A C 1
ATOM 727 O O . GLY A 1 89 ? -11.267 -1.099 11.379 1.00 85.75 89 GLY A O 1
ATOM 728 N N . SER A 1 90 ? -11.242 -3.216 10.657 1.00 94.25 90 SER A N 1
ATOM 729 C CA . SER A 1 90 ? -10.489 -2.916 9.427 1.00 94.25 90 SER A CA 1
ATOM 730 C C . SER A 1 90 ? -11.328 -2.323 8.288 1.00 94.25 90 SER A C 1
ATOM 732 O O . SER A 1 90 ? -10.761 -1.882 7.288 1.00 94.25 90 SER A O 1
ATOM 734 N N . ASP A 1 91 ? -12.659 -2.287 8.407 1.00 94.12 91 ASP A N 1
ATOM 735 C CA . ASP A 1 91 ? -13.566 -1.914 7.310 1.00 94.12 91 ASP A CA 1
ATOM 736 C C . ASP A 1 91 ? -13.268 -0.532 6.730 1.00 94.12 91 ASP A C 1
ATOM 738 O O . ASP A 1 91 ? -13.261 -0.345 5.509 1.00 94.12 91 ASP A O 1
ATOM 742 N N . TYR A 1 92 ? -12.956 0.432 7.598 1.00 95.44 92 TYR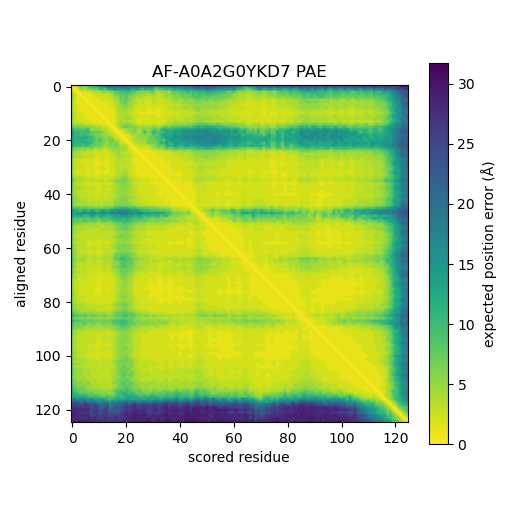 A N 1
ATOM 743 C CA . TYR A 1 92 ? -12.619 1.783 7.165 1.00 95.44 92 TYR A CA 1
ATOM 744 C C . TYR A 1 92 ? -11.294 1.822 6.396 1.00 95.44 92 TYR A C 1
ATOM 746 O O . TYR A 1 92 ? -11.222 2.408 5.315 1.00 95.44 92 TYR A O 1
ATOM 754 N N . LEU A 1 93 ? -10.265 1.121 6.888 1.00 96.38 93 LEU A N 1
ATOM 755 C CA . LEU A 1 93 ? -8.997 0.980 6.172 1.00 96.38 93 LEU A CA 1
ATOM 756 C C . LEU A 1 93 ? -9.212 0.309 4.809 1.00 96.38 93 LEU A C 1
ATOM 758 O O . LEU A 1 93 ? -8.717 0.801 3.796 1.00 96.38 93 LEU A O 1
ATOM 762 N N . GLN A 1 94 ? -9.997 -0.770 4.754 1.00 97.12 94 GLN A N 1
ATOM 763 C CA . GLN A 1 94 ? -10.323 -1.439 3.496 1.00 97.12 94 GLN A CA 1
ATOM 764 C C . GLN A 1 94 ? -11.025 -0.491 2.509 1.00 97.12 94 GLN A C 1
ATOM 766 O O . GLN A 1 94 ? -10.729 -0.532 1.313 1.00 97.12 94 GLN A O 1
ATOM 771 N N . ALA A 1 95 ? -11.932 0.372 2.980 1.00 96.75 95 ALA A N 1
ATOM 772 C CA . ALA A 1 95 ? -12.614 1.354 2.137 1.00 96.75 95 ALA A CA 1
ATOM 773 C C . ALA A 1 95 ? -11.635 2.376 1.532 1.00 96.75 95 ALA A C 1
ATOM 775 O O . ALA A 1 95 ? -11.673 2.613 0.321 1.00 96.75 95 ALA A O 1
ATOM 776 N N . ILE A 1 96 ? -10.720 2.921 2.339 1.00 97.38 96 ILE A N 1
ATOM 777 C CA . ILE A 1 96 ? -9.696 3.869 1.872 1.00 97.38 96 ILE A CA 1
ATOM 778 C C . ILE A 1 96 ? -8.752 3.194 0.869 1.00 97.38 96 ILE A C 1
ATOM 780 O O . ILE A 1 96 ? -8.493 3.737 -0.207 1.00 97.38 96 ILE A O 1
ATOM 784 N N . VAL A 1 97 ? -8.274 1.985 1.181 1.00 97.69 97 VAL A N 1
ATOM 785 C CA . VAL A 1 97 ? -7.355 1.242 0.309 1.00 97.69 97 VAL A CA 1
ATOM 786 C C . VAL A 1 97 ? -8.007 0.914 -1.035 1.00 97.69 97 VAL A C 1
ATOM 788 O O . VAL A 1 97 ? -7.401 1.134 -2.084 1.00 97.69 97 VAL A O 1
ATOM 791 N N . ARG A 1 98 ? -9.264 0.446 -1.036 1.00 98.00 98 ARG A N 1
ATOM 792 C CA . ARG A 1 98 ? -10.022 0.209 -2.277 1.00 98.00 98 ARG A CA 1
ATOM 793 C C . ARG A 1 98 ? -10.155 1.485 -3.101 1.00 98.00 98 ARG A C 1
ATOM 795 O O . ARG A 1 98 ? -10.017 1.430 -4.321 1.00 98.00 98 ARG A O 1
ATOM 802 N N . ARG A 1 99 ? -10.394 2.628 -2.453 1.00 97.19 99 ARG A N 1
ATOM 803 C CA . ARG A 1 99 ? -10.522 3.917 -3.139 1.00 97.19 99 ARG A CA 1
ATOM 804 C C . ARG A 1 99 ? -9.221 4.344 -3.813 1.00 97.19 99 ARG A C 1
ATOM 806 O O . ARG A 1 99 ? -9.265 4.809 -4.947 1.00 97.19 99 ARG A O 1
ATOM 813 N N . GLU A 1 100 ? -8.078 4.157 -3.160 1.00 97.69 100 GLU A N 1
ATOM 814 C CA . GLU A 1 100 ? -6.780 4.450 -3.777 1.00 97.69 100 GLU A CA 1
ATOM 815 C C . GLU A 1 100 ? -6.469 3.489 -4.933 1.00 97.69 100 GLU A C 1
ATOM 817 O O . GLU A 1 100 ? -6.027 3.916 -6.000 1.00 97.69 100 GLU A O 1
ATOM 822 N N . LEU A 1 101 ? -6.776 2.198 -4.779 1.00 98.19 101 LEU A N 1
ATOM 823 C CA . LEU A 1 101 ? -6.589 1.205 -5.841 1.00 98.19 101 LEU A CA 1
ATOM 824 C C . LEU A 1 101 ? -7.447 1.487 -7.085 1.00 98.19 101 LEU A C 1
ATOM 826 O O . LEU A 1 101 ? -6.972 1.273 -8.200 1.00 98.19 101 LEU A O 1
ATOM 830 N N . GLN A 1 102 ? -8.664 2.023 -6.917 1.00 97.69 102 GLN A N 1
ATOM 831 C CA . GLN A 1 102 ? -9.511 2.477 -8.032 1.00 97.69 102 GLN A CA 1
ATOM 832 C C . GLN A 1 102 ? -8.839 3.564 -8.888 1.00 97.69 102 GLN A C 1
ATOM 834 O O . GLN A 1 102 ? -9.193 3.713 -10.054 1.00 97.69 102 GLN A O 1
ATOM 839 N N . ILE A 1 103 ? -7.877 4.305 -8.332 1.00 95.94 103 ILE A N 1
ATOM 840 C CA . ILE A 1 103 ? -7.099 5.326 -9.043 1.00 95.94 103 ILE A CA 1
ATOM 841 C C . ILE A 1 103 ? -5.794 4.723 -9.576 1.00 95.94 103 ILE A C 1
ATOM 843 O O . ILE A 1 103 ? -5.465 4.894 -10.750 1.00 95.94 103 ILE A O 1
ATOM 847 N N . LEU A 1 104 ? -5.050 4.005 -8.729 1.00 96.19 104 LEU A N 1
ATOM 848 C CA . LEU A 1 104 ? -3.724 3.491 -9.073 1.00 96.19 104 LEU A CA 1
ATOM 849 C C . LEU A 1 104 ? -3.756 2.461 -10.202 1.00 96.19 104 LEU A C 1
ATOM 851 O O . LEU A 1 104 ? -2.913 2.536 -11.092 1.00 96.19 104 LEU A O 1
ATOM 855 N N . ILE A 1 105 ? -4.712 1.526 -10.197 1.00 95.81 105 ILE A N 1
ATOM 856 C CA . ILE A 1 105 ? -4.750 0.443 -11.191 1.00 95.81 105 ILE A CA 1
ATOM 857 C C . ILE A 1 105 ? -4.923 1.005 -12.617 1.00 95.81 105 ILE A C 1
ATOM 859 O O . ILE A 1 105 ? -4.085 0.694 -13.471 1.00 95.81 105 ILE A O 1
ATOM 863 N N . PRO A 1 106 ? -5.920 1.871 -12.907 1.00 97.06 106 PRO A N 1
ATOM 864 C CA . PRO A 1 106 ? -6.046 2.481 -14.231 1.00 97.06 106 PRO A CA 1
ATOM 865 C C . PRO A 1 106 ? -4.840 3.339 -14.626 1.00 97.06 106 PRO A C 1
ATOM 867 O O . PRO A 1 106 ? -4.377 3.257 -15.763 1.00 97.06 106 PRO A O 1
ATOM 870 N N . VAL A 1 107 ? -4.301 4.139 -13.697 1.00 94.94 107 VAL A N 1
ATOM 871 C CA . VAL A 1 107 ? -3.143 5.007 -13.969 1.00 94.94 107 VAL A CA 1
ATOM 872 C C . VAL A 1 107 ? -1.905 4.176 -14.312 1.00 94.94 107 VAL A C 1
ATOM 874 O O . VAL A 1 107 ? -1.236 4.447 -15.309 1.00 94.94 107 VAL A O 1
ATOM 877 N N . ASN A 1 108 ? -1.623 3.123 -13.545 1.00 93.81 108 ASN A N 1
ATOM 878 C CA . ASN A 1 108 ? -0.503 2.224 -13.812 1.00 93.81 108 ASN A CA 1
ATOM 879 C C . ASN A 1 108 ? -0.670 1.495 -15.153 1.00 93.81 108 ASN A C 1
ATOM 881 O O . ASN A 1 108 ? 0.308 1.338 -15.888 1.00 93.81 108 ASN A O 1
ATOM 885 N N . ALA A 1 109 ? -1.893 1.081 -15.497 1.00 93.62 109 ALA A N 1
ATOM 886 C CA . ALA A 1 109 ? -2.189 0.473 -16.792 1.00 93.62 109 ALA A CA 1
ATOM 887 C C . ALA A 1 109 ? -1.953 1.455 -17.953 1.00 93.62 109 ALA A C 1
ATOM 889 O O . ALA A 1 109 ? -1.311 1.095 -18.939 1.00 93.62 109 ALA A O 1
ATOM 890 N N . MET A 1 110 ? -2.397 2.708 -17.817 1.00 94.56 110 MET A N 1
ATOM 891 C CA . MET A 1 110 ? -2.173 3.757 -18.815 1.00 94.56 110 MET A CA 1
ATOM 892 C C . MET A 1 110 ? -0.680 4.021 -19.035 1.00 94.56 110 MET A C 1
ATOM 894 O O . MET A 1 110 ? -0.224 4.016 -20.175 1.00 94.56 110 MET A O 1
ATOM 898 N N . ILE A 1 111 ? 0.093 4.173 -17.955 1.00 90.75 111 ILE A N 1
ATOM 899 C CA . ILE A 1 111 ? 1.546 4.389 -18.021 1.00 90.75 111 ILE A CA 1
ATOM 900 C C . ILE A 1 111 ? 2.239 3.213 -18.720 1.00 90.75 111 ILE A C 1
ATOM 902 O O . ILE A 1 111 ? 3.070 3.424 -19.604 1.00 90.75 111 ILE A O 1
ATOM 906 N N . LYS A 1 112 ? 1.873 1.973 -18.366 1.00 89.50 112 LYS A N 1
ATOM 907 C CA . LYS A 1 112 ? 2.411 0.767 -19.011 1.00 89.50 112 LYS A CA 1
ATOM 908 C C . LYS A 1 112 ? 2.124 0.758 -20.514 1.00 89.50 112 LYS A C 1
ATOM 910 O O . LYS A 1 112 ? 3.019 0.453 -21.303 1.00 89.50 112 LYS A O 1
ATOM 915 N N . ASN A 1 113 ? 0.897 1.098 -20.906 1.00 90.31 113 ASN A N 1
ATOM 916 C CA . ASN A 1 113 ? 0.508 1.156 -22.311 1.00 90.31 113 ASN A CA 1
ATOM 917 C C . ASN A 1 113 ? 1.315 2.224 -23.054 1.00 90.31 113 ASN A C 1
ATOM 919 O O . ASN A 1 113 ? 1.912 1.914 -24.078 1.00 90.31 113 ASN A O 1
ATOM 923 N N . MET A 1 114 ? 1.423 3.439 -22.507 1.00 89.38 114 MET A N 1
ATOM 924 C CA . MET A 1 114 ? 2.225 4.509 -23.111 1.00 89.38 114 MET A CA 1
ATOM 925 C C . MET A 1 114 ? 3.668 4.063 -23.366 1.00 89.38 114 MET A C 1
ATOM 927 O O . MET A 1 114 ? 4.141 4.196 -24.486 1.00 89.38 114 MET A O 1
ATOM 931 N N . MET A 1 115 ? 4.334 3.459 -22.377 1.00 85.88 115 MET A N 1
ATOM 932 C CA . MET A 1 115 ? 5.715 2.972 -22.528 1.00 85.88 115 MET A CA 1
ATOM 933 C C . MET A 1 115 ? 5.860 1.875 -23.591 1.00 85.88 115 MET A C 1
ATOM 935 O O . MET A 1 115 ? 6.889 1.787 -24.256 1.00 85.88 115 MET A O 1
ATOM 939 N N . SER A 1 116 ? 4.836 1.036 -23.748 1.00 80.75 116 SER A N 1
ATOM 940 C CA . SER A 1 116 ? 4.847 -0.055 -24.727 1.00 80.75 116 SER A CA 1
ATOM 941 C C . SER A 1 116 ? 4.676 0.469 -26.157 1.00 80.75 116 SER A C 1
ATOM 943 O O . SER A 1 116 ? 5.315 -0.040 -27.070 1.00 80.75 116 SER A O 1
ATOM 945 N N . PHE A 1 117 ? 3.862 1.513 -26.350 1.00 69.62 117 PHE A N 1
ATOM 946 C CA . PHE A 1 117 ? 3.593 2.102 -27.668 1.00 69.62 117 PHE A CA 1
ATOM 947 C C . PHE A 1 117 ? 4.581 3.206 -28.076 1.00 69.62 117 PHE A C 1
ATOM 949 O O . PHE A 1 117 ? 4.679 3.520 -29.256 1.00 69.62 117 PHE A O 1
ATOM 956 N N . THR A 1 118 ? 5.368 3.766 -27.151 1.00 62.97 118 THR A N 1
ATOM 957 C CA . THR A 1 118 ? 6.437 4.729 -27.489 1.00 62.97 118 THR A CA 1
ATOM 958 C C . THR A 1 118 ? 7.647 4.102 -28.191 1.00 62.97 118 THR A C 1
ATOM 960 O O . THR A 1 118 ? 8.479 4.836 -28.716 1.00 62.97 118 THR A O 1
ATOM 963 N N . HIS A 1 119 ? 7.763 2.769 -28.214 1.00 58.75 119 HIS A N 1
ATOM 964 C CA . HIS A 1 119 ? 8.862 2.048 -28.872 1.00 58.75 119 HIS A CA 1
ATOM 965 C C . HIS A 1 119 ? 8.579 1.624 -30.323 1.00 58.75 119 HIS A C 1
ATOM 967 O O . HIS A 1 119 ? 9.440 0.996 -30.932 1.00 58.75 119 HIS A O 1
ATOM 973 N N . SER A 1 120 ? 7.443 2.022 -30.903 1.00 57.09 120 SER A N 1
ATOM 974 C CA . SER A 1 120 ? 7.149 1.798 -32.324 1.00 57.09 120 SER A CA 1
ATOM 975 C C . SER A 1 120 ? 6.980 3.116 -33.082 1.00 57.09 120 SER A C 1
ATOM 977 O O . SER A 1 120 ? 5.853 3.538 -33.337 1.00 57.09 120 SER A O 1
ATOM 979 N N . PRO A 1 121 ? 8.069 3.774 -33.508 1.00 49.19 121 PRO A N 1
ATOM 980 C CA . PRO A 1 121 ? 8.086 4.434 -34.793 1.00 49.19 121 PRO A CA 1
ATOM 981 C C . PRO A 1 121 ? 8.565 3.405 -35.825 1.00 49.19 121 PRO A C 1
ATOM 983 O O . PRO A 1 121 ? 9.729 3.418 -36.219 1.00 49.19 121 PRO A O 1
ATOM 986 N N . ASP A 1 122 ? 7.678 2.508 -36.262 1.00 55.75 122 ASP A N 1
ATOM 987 C CA . ASP A 1 122 ? 7.839 1.935 -37.600 1.00 55.75 122 ASP A CA 1
ATOM 988 C C . ASP A 1 122 ? 7.555 3.076 -38.579 1.00 55.75 122 ASP A C 1
ATOM 990 O O . ASP A 1 122 ? 6.421 3.351 -38.970 1.00 55.75 122 ASP A O 1
ATOM 994 N N . LEU A 1 123 ? 8.614 3.813 -38.909 1.00 54.59 123 LEU A N 1
ATOM 995 C CA . LEU A 1 123 ? 8.702 4.506 -40.182 1.00 54.59 123 LEU A CA 1
ATOM 996 C C . LEU A 1 123 ? 8.954 3.425 -41.236 1.00 54.59 123 LEU A C 1
ATOM 998 O O . LEU A 1 123 ? 10.075 3.260 -41.709 1.00 54.59 123 LEU A O 1
ATOM 1002 N N . GLU A 1 124 ? 7.913 2.667 -41.578 1.00 50.94 124 GLU A N 1
ATOM 1003 C CA . GLU A 1 124 ? 7.856 2.063 -42.903 1.00 50.94 124 GLU A CA 1
ATOM 1004 C C . GLU A 1 124 ? 7.674 3.220 -43.898 1.00 50.94 124 GLU A C 1
ATOM 1006 O O . GLU A 1 124 ? 6.618 3.852 -43.985 1.00 50.94 124 GLU A O 1
ATOM 1011 N N . SER A 1 125 ? 8.762 3.570 -44.581 1.00 45.03 125 SER A N 1
ATOM 1012 C CA . SER A 1 125 ? 8.799 4.404 -45.786 1.00 45.03 125 SER A CA 1
ATOM 1013 C C . SER A 1 125 ? 9.594 3.680 -46.856 1.00 45.03 125 SER A C 1
ATOM 1015 O O . SER A 1 125 ? 10.617 3.056 -46.493 1.00 45.03 125 SER A O 1
#

Nearest PDB structures (foldseek):
  1wn0-assembly1_A  TM=2.793E-01  e=7.995E+00  Zea mays
  8haf-assembly1_R  TM=2.571E-01  e=9.929E+00  Homo sapiens

Solvent-accessible surface area (backbone atoms only — not comparable to full-atom values): 7355 Å² total; per-residue (Å²): 130,55,74,66,58,53,50,53,49,46,57,51,60,57,70,46,92,69,59,79,95,47,69,66,50,59,55,55,48,47,51,63,73,45,63,64,47,56,60,54,49,50,54,57,52,63,74,57,80,79,46,66,71,58,46,31,53,51,51,52,59,64,37,39,84,82,26,79,45,65,65,48,40,47,53,52,48,56,48,39,52,60,73,44,59,90,45,87,81,33,65,62,50,48,52,31,49,51,55,49,44,69,50,39,53,60,52,46,50,51,54,54,50,51,64,64,58,70,76,62,81,79,78,85,123

Radius of gyration: 17.18 Å; Cα contacts (8 Å, |Δi|>4): 68; chains: 1; bounding box: 37×36×62 Å

Secondary structure (DSSP, 8-state):
--HHHHHHHHHHHHHS---GGGTTHHHHHHHHHHTTHHHHHHHHHHH----HHHHHHHHHHHHHTT--SHHHHHHHHHHHHHHTTT-TT-HHHHHHHHHHHHHHHHHHHHHHHHHHHTT------

pLDDT: mean 88.73, std 11.34, range [45.03, 98.19]

Mean predicted aligned error: 6.08 Å

Sequence (125 aa):
MDARQQRDAVWKWYRQDLPESAEGRRGELLNWLMQGLSDRLLVRFGQQQLGLEQDRLALKDMLKEQAPFGKQQETLLLNVLSEVKGVEGSDYLQAIVRRELQILIPVNAMIKNMMSFTHSPDLES

Foldseek 3Di:
DDPLVVLVVLVVVLPDDDPPVCPCVNVVSLCVLLPCVLVVLLVVCLPDDPDLVVVLVVLVVVCCSSQVDLVSLLSNLVVSLVVCVPPPSCVSVNSSSVVNNVVSVVVVVVVVVVVVVVPDPPPPD